Protein AF-A0A939JKD9-F1 (afdb_monomer_lite)

InterPro domains:
  IPR000600 ROK family [PF00480] (6-91)
  IPR000600 ROK family [PTHR18964] (5-92)
  IPR043129 ATPase, nucleotide binding domain [SSF53067] (3-98)

Organism: NCBI:txid163361

Sequence (134 aa):
RTAMAAPDPAALELLDETAEFLGAAIADLVNLFRPERILVGGWAGLLLGPRLLPAVRRYASEYALRHPGERTTIDLGRLGPDAVTVGAATLPLADFFARGGRHRRLDAEEAGGDSADGPQEGSWRRVVVERRSV

Radius of gyration: 26.58 Å; chains: 1; bounding box: 70×51×53 Å

Secondary structure (DSSP, 8-state):
----PPPPHHHHHHHHHHHHHHHHHHHHHHHHH--SEEEE-HHHHHHHHHHHHHHHHHHHHHHS-HHHHTT-EEEE-S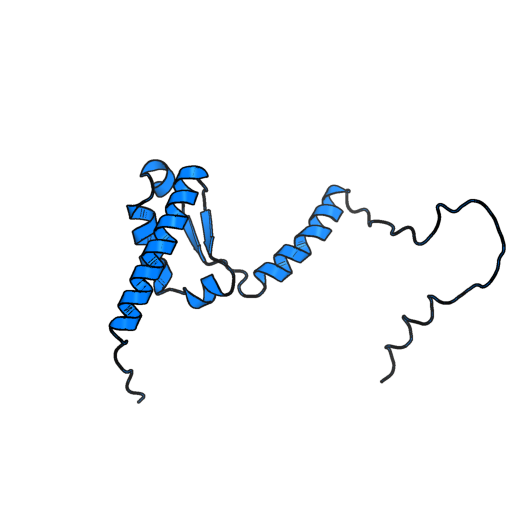SGGGHHHHHHHHHHHHHHHHTTS-------S----S---------TTSTTTTTS--

pLDDT: mean 77.97, std 21.69, range [31.69, 98.06]

Structure (mmCIF, N/CA/C/O backbone):
data_AF-A0A939JKD9-F1
#
_entry.id   AF-A0A939JKD9-F1
#
loop_
_atom_site.group_PDB
_atom_site.id
_atom_site.type_symbol
_atom_site.label_atom_id
_atom_site.label_alt_id
_atom_site.label_comp_id
_atom_site.label_asym_id
_atom_site.label_entity_id
_atom_site.label_seq_id
_atom_site.pdbx_PDB_ins_code
_atom_site.Cartn_x
_atom_site.Cartn_y
_atom_site.Cartn_z
_atom_site.occupancy
_atom_site.B_iso_or_equiv
_atom_site.auth_seq_id
_atom_site.auth_comp_id
_atom_site.auth_asym_id
_atom_site.auth_atom_id
_atom_site.pdbx_PDB_model_num
ATOM 1 N N . ARG A 1 1 ? -13.325 -27.743 20.614 1.00 33.81 1 ARG A N 1
ATOM 2 C CA . ARG A 1 1 ? -14.067 -26.506 20.961 1.00 33.81 1 ARG A CA 1
ATOM 3 C C . ARG A 1 1 ? -13.069 -25.553 21.599 1.00 33.81 1 ARG A C 1
ATOM 5 O O . ARG A 1 1 ? -12.820 -25.674 22.788 1.00 33.81 1 ARG A O 1
ATOM 12 N N . THR A 1 2 ? -12.423 -24.701 20.812 1.00 39.81 2 THR A N 1
ATOM 13 C CA . THR A 1 2 ? -11.456 -23.724 21.333 1.00 39.81 2 THR A CA 1
ATOM 14 C C . THR A 1 2 ? -12.236 -22.457 21.659 1.00 39.81 2 THR A C 1
ATOM 16 O O . THR A 1 2 ? -12.860 -21.886 20.767 1.00 39.81 2 THR A O 1
ATOM 19 N N . ALA A 1 3 ? -12.290 -22.075 22.934 1.00 46.09 3 ALA A N 1
ATOM 20 C CA . ALA A 1 3 ? -12.882 -20.810 23.350 1.00 46.09 3 ALA A CA 1
ATOM 21 C C . ALA A 1 3 ? -12.033 -19.673 22.765 1.00 46.09 3 ALA A C 1
ATOM 23 O O . ALA A 1 3 ? -10.849 -19.559 23.071 1.00 46.09 3 ALA A O 1
ATOM 24 N N . MET A 1 4 ? -12.614 -18.885 21.864 1.00 49.06 4 MET A N 1
ATOM 25 C CA . MET A 1 4 ? -11.958 -17.720 21.282 1.00 49.06 4 MET A CA 1
ATOM 26 C C . MET A 1 4 ? -12.070 -16.590 22.309 1.00 49.06 4 MET A C 1
ATOM 28 O O . MET A 1 4 ? -13.164 -16.075 22.532 1.00 49.06 4 MET A O 1
ATOM 32 N N . ALA A 1 5 ? -10.972 -16.281 23.003 1.00 68.44 5 ALA A N 1
ATOM 33 C CA . ALA A 1 5 ? -10.919 -15.153 23.927 1.00 68.44 5 ALA A CA 1
ATOM 34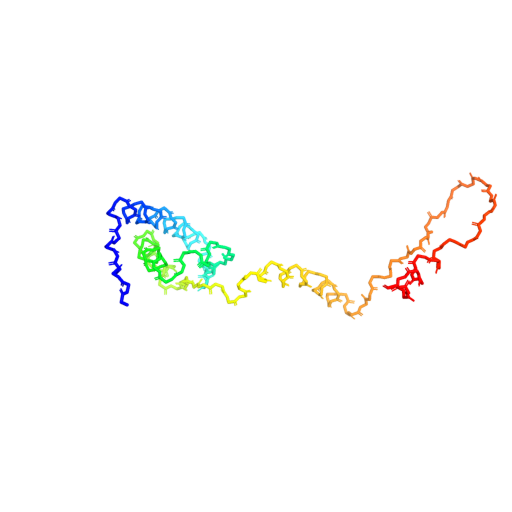 C C . ALA A 1 5 ? -11.255 -13.854 23.175 1.00 68.44 5 ALA A C 1
ATOM 36 O O . ALA A 1 5 ? -10.845 -13.680 22.023 1.00 68.44 5 ALA A O 1
ATOM 37 N N . ALA A 1 6 ? -12.032 -12.970 23.808 1.00 73.88 6 ALA A N 1
ATOM 38 C CA . ALA A 1 6 ? -12.335 -11.660 23.244 1.00 73.88 6 ALA A CA 1
ATOM 39 C C . ALA A 1 6 ? -11.025 -10.877 22.999 1.00 73.88 6 ALA A C 1
ATOM 41 O O . ALA A 1 6 ? -10.093 -11.023 23.795 1.00 73.88 6 ALA A O 1
ATOM 42 N N . PRO A 1 7 ? -10.924 -10.082 21.916 1.00 75.25 7 PRO A N 1
ATOM 43 C CA . PRO A 1 7 ? -9.740 -9.267 21.662 1.00 75.25 7 PRO A CA 1
ATOM 44 C C . PRO A 1 7 ? -9.500 -8.274 22.807 1.00 75.25 7 PRO A C 1
ATOM 46 O O . PRO A 1 7 ? -10.455 -7.710 23.339 1.00 75.25 7 PRO A O 1
ATOM 49 N N . ASP A 1 8 ? -8.233 -8.055 23.156 1.00 88.50 8 ASP A N 1
ATOM 50 C CA . ASP A 1 8 ? -7.818 -7.068 24.157 1.00 88.50 8 ASP A CA 1
ATOM 51 C C . ASP A 1 8 ? -8.181 -5.638 23.694 1.00 88.50 8 ASP A C 1
ATOM 53 O O . ASP A 1 8 ? -7.730 -5.229 22.618 1.00 88.50 8 ASP A O 1
ATOM 57 N N . PRO A 1 9 ? -8.975 -4.870 24.468 1.00 89.62 9 PRO A N 1
ATOM 58 C CA . PRO A 1 9 ? -9.348 -3.498 24.127 1.00 89.62 9 PRO A CA 1
ATOM 59 C C . PRO A 1 9 ? -8.158 -2.572 23.854 1.00 89.62 9 PRO A C 1
ATOM 61 O O . PRO A 1 9 ? -8.209 -1.805 22.896 1.00 89.62 9 PRO A O 1
ATOM 64 N N . ALA A 1 10 ? -7.074 -2.677 24.630 1.00 91.31 10 ALA A N 1
ATOM 65 C CA . ALA A 1 10 ? -5.899 -1.824 24.443 1.00 91.31 10 ALA A CA 1
ATOM 66 C C . ALA A 1 10 ? -5.193 -2.122 23.109 1.00 91.31 10 ALA A C 1
ATOM 68 O O . ALA A 1 10 ? -4.714 -1.223 22.421 1.00 91.31 10 ALA A O 1
ATOM 69 N N . ALA A 1 11 ? -5.172 -3.395 22.704 1.00 87.56 11 ALA A N 1
ATOM 70 C CA . ALA A 1 11 ? -4.621 -3.794 21.415 1.00 87.56 11 ALA A CA 1
ATOM 71 C C . ALA A 1 11 ? -5.477 -3.291 20.242 1.00 87.56 11 ALA A C 1
ATOM 73 O O . ALA A 1 11 ? -4.933 -2.956 19.192 1.00 87.56 11 ALA A O 1
ATOM 74 N N . LEU A 1 12 ? -6.803 -3.237 20.399 1.00 88.19 12 LEU A N 1
ATOM 75 C CA . LEU A 1 12 ? -7.694 -2.690 19.372 1.00 88.19 12 LEU A CA 1
ATOM 76 C C . LEU A 1 12 ? -7.501 -1.182 19.192 1.00 88.19 12 LEU A C 1
ATOM 78 O O . LEU A 1 12 ? -7.450 -0.724 18.055 1.00 88.19 12 LEU A O 1
ATOM 82 N N . GLU A 1 13 ? -7.363 -0.440 20.290 1.00 91.12 13 GLU A N 1
ATOM 83 C CA . GLU A 1 13 ? -7.116 1.005 20.267 1.00 91.12 13 GLU A CA 1
ATOM 84 C C . GLU A 1 13 ? -5.795 1.335 19.563 1.00 91.12 13 GLU A C 1
ATOM 86 O O . GLU A 1 13 ? -5.774 2.128 18.626 1.00 91.12 13 GLU A O 1
ATOM 91 N N . LEU A 1 14 ? -4.714 0.629 19.914 1.00 90.88 14 LEU A N 1
ATOM 92 C CA . LEU A 1 14 ? -3.414 0.812 19.266 1.00 90.88 14 LEU A CA 1
ATOM 93 C C . LEU A 1 14 ? -3.457 0.503 17.761 1.00 90.88 14 LEU A C 1
ATOM 95 O O . LEU A 1 14 ? -2.780 1.150 16.957 1.00 90.88 14 LEU A O 1
ATOM 99 N N . LEU A 1 15 ? -4.227 -0.512 17.362 1.00 88.44 15 LEU A N 1
ATOM 100 C CA . LEU A 1 15 ? -4.407 -0.838 15.950 1.00 88.44 15 LEU A CA 1
ATOM 101 C C . LEU A 1 15 ? -5.156 0.280 15.217 1.00 88.44 15 LEU A C 1
ATOM 103 O O . LEU A 1 15 ? -4.738 0.646 14.121 1.00 88.44 15 LEU A O 1
ATOM 107 N N . ASP A 1 16 ? -6.219 0.833 15.800 1.00 91.62 16 ASP A N 1
ATOM 108 C CA . ASP A 1 16 ? -6.969 1.939 15.192 1.00 91.62 16 ASP A CA 1
ATOM 109 C C . ASP A 1 16 ? -6.101 3.202 15.057 1.00 91.62 16 ASP A C 1
ATOM 111 O O . ASP A 1 16 ? -6.029 3.768 13.969 1.00 91.62 16 ASP A O 1
ATOM 115 N N . GLU A 1 17 ? -5.322 3.550 16.086 1.00 94.31 17 GLU A N 1
ATOM 116 C CA . GLU A 1 17 ? -4.346 4.652 16.038 1.00 94.31 17 GLU A CA 1
ATOM 117 C C . GLU A 1 17 ? -3.287 4.425 14.941 1.00 94.31 17 GLU A C 1
ATOM 119 O O . GLU A 1 17 ? -2.969 5.308 14.141 1.00 94.31 17 GLU A O 1
ATOM 124 N N . THR A 1 18 ? -2.775 3.197 14.827 1.00 91.88 18 THR A N 1
ATOM 125 C CA . THR A 1 18 ? -1.840 2.836 13.750 1.00 91.88 18 THR A CA 1
ATOM 126 C C . THR A 1 18 ? -2.491 2.982 12.369 1.00 91.88 18 THR A C 1
ATOM 128 O O . THR A 1 18 ? -1.841 3.415 11.411 1.00 91.88 18 THR A O 1
ATOM 131 N N . ALA A 1 19 ? -3.770 2.619 12.242 1.00 92.69 19 ALA A N 1
ATOM 132 C CA . ALA A 1 19 ? -4.523 2.765 11.003 1.00 92.69 19 ALA A CA 1
ATOM 133 C C . ALA A 1 19 ? -4.766 4.237 10.646 1.00 92.69 19 ALA A C 1
ATOM 135 O O . ALA A 1 19 ? -4.725 4.570 9.460 1.00 92.69 19 ALA A O 1
ATOM 136 N N . GLU A 1 20 ? -4.972 5.099 11.642 1.00 96.50 20 GLU A N 1
ATOM 137 C CA . GLU A 1 20 ? -5.111 6.546 11.479 1.00 96.50 20 GLU A CA 1
ATOM 138 C C . GLU A 1 20 ? -3.845 7.159 10.887 1.00 96.50 20 GLU A C 1
ATOM 140 O O . GLU A 1 20 ? -3.898 7.774 9.818 1.00 96.50 20 GLU A O 1
ATOM 145 N N . PHE A 1 21 ? -2.688 6.900 11.503 1.00 96.00 21 PHE A N 1
ATOM 146 C CA . PHE A 1 21 ? -1.412 7.411 11.001 1.00 96.00 21 PHE A CA 1
ATOM 147 C C . PHE A 1 21 ? -1.091 6.904 9.594 1.00 96.00 21 PHE A C 1
ATOM 149 O O . PHE A 1 21 ? -0.644 7.671 8.736 1.00 96.00 21 PHE A O 1
ATOM 156 N N . LEU A 1 22 ? -1.346 5.621 9.320 1.00 93.44 22 LEU A N 1
ATOM 157 C CA . LEU A 1 22 ? -1.134 5.064 7.987 1.00 93.44 22 LEU A CA 1
ATOM 158 C C . LEU A 1 22 ? -2.113 5.655 6.960 1.00 93.44 22 LEU A C 1
ATOM 160 O O . LEU A 1 22 ? -1.722 5.929 5.825 1.00 93.44 22 LEU A O 1
ATOM 164 N N . GLY A 1 23 ? -3.369 5.874 7.351 1.00 95.50 23 GLY A N 1
ATOM 165 C CA . GLY A 1 23 ? -4.383 6.522 6.524 1.00 95.50 23 GLY A CA 1
ATOM 166 C C . GLY A 1 23 ? -4.004 7.956 6.159 1.00 95.50 23 GLY A C 1
ATOM 167 O O . GLY A 1 23 ? -4.072 8.310 4.983 1.00 95.50 23 GLY A O 1
ATOM 168 N N . ALA A 1 24 ? -3.531 8.748 7.124 1.00 98.06 24 ALA A N 1
ATOM 169 C CA . ALA A 1 24 ? -3.046 10.111 6.899 1.00 98.06 24 ALA A CA 1
ATOM 170 C C . ALA A 1 24 ? -1.864 10.148 5.919 1.00 98.06 24 ALA A C 1
ATOM 172 O O . ALA A 1 24 ? -1.908 10.864 4.920 1.00 98.06 24 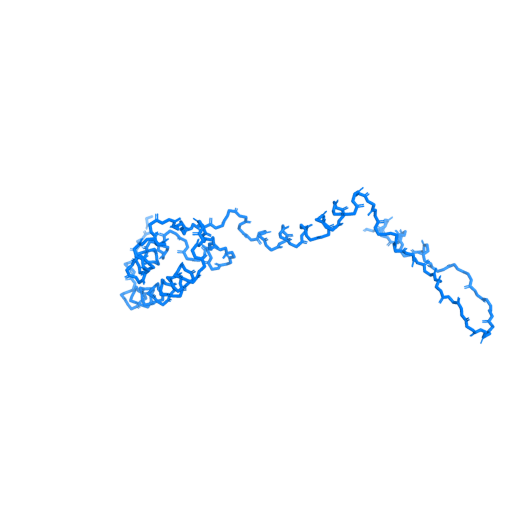ALA A O 1
ATOM 173 N N . ALA A 1 25 ? -0.860 9.290 6.125 1.00 96.81 25 ALA A N 1
ATOM 174 C CA . ALA A 1 25 ? 0.280 9.200 5.215 1.00 96.81 25 ALA A CA 1
ATOM 175 C C . ALA A 1 25 ? -0.141 8.813 3.784 1.00 96.81 25 ALA A C 1
ATOM 177 O O . ALA A 1 25 ? 0.381 9.341 2.803 1.00 96.81 25 ALA A O 1
ATOM 178 N N . ILE A 1 26 ? -1.107 7.900 3.640 1.00 96.50 26 ILE A N 1
ATOM 179 C CA . ILE A 1 26 ? -1.651 7.529 2.329 1.00 96.50 26 ILE A CA 1
ATOM 180 C C . ILE A 1 26 ? -2.431 8.690 1.705 1.00 96.50 26 ILE A C 1
ATOM 182 O O . ILE A 1 26 ? -2.286 8.930 0.506 1.00 96.50 26 ILE A O 1
ATOM 186 N N . ALA A 1 27 ? -3.226 9.424 2.483 1.00 98.06 27 ALA A N 1
ATOM 187 C CA . ALA A 1 27 ? -3.949 10.596 2.003 1.00 98.06 27 ALA A CA 1
ATOM 188 C C . ALA A 1 27 ? -3.000 11.677 1.471 1.00 98.06 27 ALA A C 1
ATOM 190 O O . ALA A 1 27 ? -3.267 12.247 0.412 1.00 98.06 27 ALA A O 1
ATOM 191 N N . ASP A 1 28 ? -1.858 11.896 2.123 1.00 98.00 28 ASP A N 1
ATOM 192 C CA . ASP A 1 28 ? -0.824 12.799 1.617 1.00 98.00 28 ASP A CA 1
ATOM 193 C C . ASP A 1 28 ? -0.311 12.346 0.245 1.00 98.00 28 ASP A C 1
ATOM 195 O O . ASP A 1 28 ? -0.250 13.142 -0.694 1.00 98.00 28 ASP A O 1
ATOM 199 N N . LEU A 1 29 ? -0.028 11.050 0.068 1.00 97.75 29 LEU A N 1
ATOM 200 C CA . LEU A 1 29 ? 0.373 10.506 -1.235 1.00 97.75 29 LEU A CA 1
ATOM 201 C C . LEU A 1 29 ? -0.722 10.682 -2.298 1.00 97.75 29 LEU A C 1
ATOM 203 O O . LEU A 1 29 ? -0.420 11.024 -3.444 1.00 97.75 29 LEU A O 1
ATOM 207 N N . VAL A 1 30 ? -1.990 10.478 -1.932 1.00 97.88 30 VAL A N 1
ATOM 208 C CA . VAL A 1 30 ? -3.142 10.707 -2.818 1.00 97.88 30 VAL A CA 1
ATOM 209 C C . VAL A 1 30 ? -3.204 12.168 -3.255 1.00 97.88 30 VAL A C 1
ATOM 211 O O . VAL A 1 30 ? -3.321 12.455 -4.449 1.00 97.88 30 VAL A O 1
ATOM 214 N N . ASN A 1 31 ? -3.089 13.085 -2.298 1.00 97.12 31 ASN A N 1
ATOM 215 C CA . ASN A 1 31 ? -3.176 14.522 -2.521 1.00 97.12 31 ASN A CA 1
ATOM 216 C C . ASN A 1 31 ? -2.031 15.031 -3.407 1.00 97.12 31 ASN A C 1
ATOM 218 O O . ASN A 1 31 ? -2.262 15.858 -4.290 1.00 97.12 31 ASN A O 1
ATOM 222 N N . LEU A 1 32 ? -0.816 14.512 -3.207 1.00 97.12 32 LEU A N 1
ATOM 223 C CA . LEU A 1 32 ? 0.382 14.944 -3.927 1.00 97.12 32 LEU A CA 1
ATOM 224 C C . LEU A 1 32 ? 0.487 14.340 -5.331 1.00 97.12 32 LEU A C 1
ATOM 226 O O . LEU A 1 32 ? 0.788 15.053 -6.289 1.00 97.12 32 LEU A O 1
ATOM 230 N N . PHE A 1 33 ? 0.242 13.036 -5.473 1.00 97.06 33 PHE A N 1
ATOM 231 C CA . PHE A 1 33 ? 0.561 12.309 -6.707 1.00 97.06 33 PHE A CA 1
ATOM 232 C C . PHE A 1 33 ? -0.654 11.962 -7.566 1.00 97.06 33 PHE A C 1
ATOM 234 O O . PHE A 1 33 ? -0.487 11.681 -8.751 1.00 97.06 33 PHE A O 1
ATOM 241 N N . ARG A 1 34 ? -1.871 11.996 -7.006 1.00 95.75 34 ARG A N 1
ATOM 242 C CA . ARG A 1 34 ? -3.117 11.587 -7.683 1.00 95.75 34 ARG A CA 1
ATOM 243 C C . ARG A 1 34 ? -3.003 10.229 -8.408 1.00 95.75 34 ARG A C 1
ATOM 245 O O . ARG A 1 34 ? -3.310 10.152 -9.601 1.00 95.75 34 ARG A O 1
ATOM 252 N N . PRO A 1 35 ? -2.526 9.167 -7.738 1.00 97.06 35 PRO A N 1
ATOM 253 C CA . PRO A 1 35 ? -2.358 7.870 -8.377 1.00 97.06 35 PRO A CA 1
ATOM 254 C C . PRO A 1 35 ? -3.716 7.227 -8.689 1.00 97.06 35 PRO A C 1
ATOM 256 O O . PRO A 1 35 ? -4.701 7.447 -7.998 1.00 97.06 35 PRO A O 1
ATOM 259 N N . GLU A 1 36 ? -3.768 6.348 -9.688 1.00 97.06 36 GLU A N 1
ATOM 260 C CA . GLU A 1 36 ? -4.959 5.508 -9.908 1.00 97.06 36 GLU A CA 1
ATOM 261 C C . GLU A 1 36 ? -5.055 4.383 -8.860 1.00 97.06 36 GLU A C 1
ATOM 263 O O . GLU A 1 36 ? -6.142 3.917 -8.496 1.00 97.06 36 GLU A O 1
ATOM 268 N N . ARG A 1 37 ? -3.899 3.929 -8.353 1.00 95.94 37 ARG A N 1
ATOM 269 C CA . ARG A 1 37 ? -3.817 2.831 -7.392 1.00 95.94 37 ARG A CA 1
ATOM 270 C C . ARG A 1 37 ? -2.611 2.932 -6.465 1.00 95.94 37 ARG A C 1
ATOM 272 O O . ARG A 1 37 ? -1.500 3.215 -6.901 1.00 95.94 37 ARG A O 1
ATOM 279 N N . ILE A 1 38 ? -2.840 2.585 -5.205 1.00 94.75 38 ILE A N 1
ATOM 280 C CA . ILE A 1 38 ? -1.842 2.351 -4.165 1.00 94.75 38 ILE A CA 1
ATOM 281 C C . ILE A 1 38 ? -1.922 0.871 -3.785 1.00 94.75 38 ILE A C 1
ATOM 283 O O . ILE A 1 38 ? -2.995 0.359 -3.471 1.00 94.75 38 ILE A O 1
ATOM 287 N N . LEU A 1 39 ? -0.791 0.168 -3.849 1.00 91.81 39 LEU A N 1
ATOM 288 C CA . LEU A 1 39 ? -0.703 -1.248 -3.499 1.00 91.81 39 LEU A CA 1
ATOM 289 C C . LEU A 1 39 ? 0.120 -1.427 -2.227 1.00 91.81 39 LEU A C 1
ATOM 291 O O . LEU A 1 39 ? 1.316 -1.146 -2.213 1.00 91.81 39 LEU A O 1
ATOM 295 N N . VAL A 1 40 ? -0.509 -1.946 -1.176 1.00 89.56 40 VAL A N 1
ATOM 296 C CA . VAL A 1 40 ? 0.164 -2.283 0.080 1.00 89.56 40 VAL A CA 1
ATOM 297 C C . VAL A 1 40 ? 0.744 -3.690 -0.047 1.00 89.56 40 VAL A C 1
ATOM 299 O O . VAL A 1 40 ? 0.015 -4.682 -0.114 1.00 89.56 40 VAL A O 1
ATOM 302 N N . GLY A 1 41 ? 2.069 -3.772 -0.150 1.00 85.12 41 GLY A N 1
ATOM 303 C CA . GLY A 1 41 ? 2.811 -5.021 -0.322 1.00 85.12 41 GLY A CA 1
ATOM 304 C C . GLY A 1 41 ? 3.664 -5.406 0.889 1.00 85.12 41 GLY A C 1
ATOM 305 O O . GLY A 1 41 ? 3.611 -4.778 1.947 1.00 85.12 41 GLY A O 1
ATOM 306 N N . GLY A 1 42 ? 4.479 -6.447 0.708 1.00 78.38 42 GLY A N 1
ATOM 307 C CA . GLY A 1 42 ? 5.439 -6.917 1.708 1.00 78.38 42 GLY A CA 1
ATOM 308 C C . GLY A 1 42 ? 4.798 -7.514 2.964 1.00 78.38 42 GLY A C 1
ATOM 309 O O . GLY A 1 42 ? 3.599 -7.790 3.014 1.00 78.38 42 GLY A O 1
ATOM 310 N N . TRP A 1 43 ? 5.622 -7.710 3.996 1.00 72.38 43 TRP A N 1
ATOM 311 C CA . TRP A 1 43 ? 5.185 -8.249 5.288 1.00 72.38 43 TRP A CA 1
ATOM 312 C C . TRP A 1 43 ? 4.107 -7.378 5.945 1.00 72.38 43 TRP A C 1
ATOM 314 O O . TRP A 1 43 ? 3.200 -7.913 6.572 1.00 72.38 43 TRP A O 1
ATOM 324 N N . ALA A 1 44 ? 4.157 -6.059 5.729 1.00 66.94 44 ALA A N 1
ATOM 325 C CA . ALA A 1 44 ? 3.144 -5.126 6.198 1.00 66.94 44 ALA A CA 1
ATOM 326 C C . ALA A 1 44 ? 1.778 -5.433 5.568 1.00 66.94 44 ALA A C 1
ATOM 328 O O . ALA A 1 44 ? 0.826 -5.637 6.302 1.00 66.94 44 ALA A O 1
ATOM 329 N N . GLY A 1 45 ? 1.662 -5.582 4.242 1.00 67.50 45 GLY A N 1
ATOM 330 C CA . GLY A 1 45 ? 0.390 -5.971 3.609 1.00 67.50 45 GLY A CA 1
ATOM 331 C C . GLY A 1 45 ? -0.146 -7.333 4.078 1.00 67.50 45 GLY A C 1
ATOM 332 O O . GLY A 1 45 ? -1.357 -7.517 4.193 1.00 67.50 45 GLY A O 1
ATOM 333 N N . LEU A 1 46 ? 0.754 -8.266 4.410 1.00 65.12 46 LEU A N 1
ATOM 334 C CA . LEU A 1 46 ? 0.412 -9.590 4.941 1.00 65.12 46 LEU A CA 1
ATOM 335 C C . LEU A 1 46 ? -0.088 -9.540 6.399 1.00 65.12 46 LEU A C 1
ATOM 337 O O . LEU A 1 46 ? -1.015 -10.273 6.738 1.00 65.12 46 LEU A O 1
ATOM 341 N N . LEU A 1 47 ? 0.488 -8.673 7.243 1.00 64.81 47 LEU A N 1
ATOM 342 C CA . LEU A 1 47 ? 0.094 -8.471 8.648 1.00 64.81 47 LEU A CA 1
ATOM 343 C C . LEU A 1 47 ? -1.107 -7.528 8.811 1.00 64.81 47 LEU A C 1
ATOM 345 O O . LEU A 1 47 ? -1.944 -7.748 9.683 1.00 64.81 47 LEU A O 1
ATOM 349 N N . LEU A 1 48 ? -1.221 -6.512 7.952 1.00 62.25 48 LEU A N 1
ATOM 350 C CA . LEU A 1 48 ? -2.341 -5.567 7.901 1.00 62.25 48 LEU A CA 1
ATOM 351 C C . LEU A 1 48 ? -3.641 -6.264 7.479 1.00 62.25 48 LEU A C 1
ATOM 353 O O . LEU A 1 48 ? -4.715 -5.938 7.993 1.00 62.25 48 LEU A O 1
ATOM 357 N N . GLY A 1 49 ? -3.530 -7.256 6.586 1.00 65.88 49 GLY A N 1
ATOM 358 C CA . GLY A 1 49 ? -4.600 -8.174 6.209 1.00 65.88 49 GLY A CA 1
ATOM 359 C C . GLY A 1 49 ? -5.959 -7.502 5.924 1.00 65.88 49 GLY A C 1
ATOM 360 O O . GLY A 1 49 ? -6.029 -6.337 5.532 1.00 65.88 49 GLY A O 1
ATOM 361 N N . PRO A 1 50 ? -7.076 -8.227 6.132 1.00 63.47 50 PRO A N 1
ATOM 362 C CA . PRO A 1 50 ? -8.435 -7.696 5.995 1.00 63.47 50 PRO A CA 1
ATOM 363 C C . PRO A 1 50 ? -8.899 -6.828 7.169 1.00 63.47 50 PRO A C 1
ATOM 365 O O . PRO A 1 50 ? -9.935 -6.185 7.055 1.00 63.47 50 PRO A O 1
ATOM 368 N N . ARG A 1 51 ? -8.208 -6.862 8.318 1.00 73.81 51 ARG A N 1
ATOM 369 C CA . ARG A 1 51 ? -8.670 -6.186 9.541 1.00 73.81 51 ARG A CA 1
ATOM 370 C C . ARG A 1 51 ? -8.245 -4.727 9.602 1.00 73.81 51 ARG A C 1
ATOM 372 O O . ARG A 1 51 ? -9.076 -3.903 9.963 1.00 73.81 51 ARG A O 1
ATOM 379 N N . LEU A 1 52 ? -7.002 -4.407 9.229 1.00 84.81 52 LEU A N 1
ATOM 380 C CA . LEU A 1 52 ? -6.517 -3.029 9.316 1.00 84.81 52 LEU A CA 1
ATOM 381 C C . LEU A 1 52 ? -6.790 -2.225 8.050 1.00 84.81 52 LEU A C 1
ATOM 383 O O . LEU A 1 52 ? -7.084 -1.037 8.128 1.00 84.81 52 LEU A O 1
ATOM 387 N N . LEU A 1 53 ? -6.766 -2.869 6.879 1.00 89.69 53 LEU A N 1
ATOM 388 C CA . LEU A 1 53 ? -6.970 -2.175 5.608 1.00 89.69 53 LEU A CA 1
ATOM 389 C C . LEU A 1 53 ? -8.306 -1.403 5.517 1.00 89.69 53 LEU A C 1
ATOM 391 O O . LEU A 1 53 ? -8.288 -0.301 4.973 1.00 89.69 53 LEU A O 1
ATOM 395 N N . PRO A 1 54 ? -9.450 -1.896 6.037 1.00 91.75 54 PRO A N 1
ATOM 396 C CA . PRO A 1 54 ? -10.683 -1.110 6.073 1.00 91.75 54 PRO A CA 1
ATOM 397 C C . PRO A 1 54 ? -10.558 0.180 6.892 1.00 91.75 54 PRO A C 1
ATOM 399 O O . PRO A 1 54 ? -11.005 1.226 6.426 1.00 91.75 54 PRO A O 1
ATOM 402 N N . ALA A 1 55 ? -9.916 0.127 8.064 1.00 93.25 55 ALA A N 1
ATOM 403 C CA . ALA A 1 55 ? -9.682 1.306 8.899 1.00 93.25 55 ALA A CA 1
ATOM 404 C C . ALA A 1 55 ? -8.735 2.295 8.203 1.00 93.25 55 ALA A C 1
ATOM 406 O O . ALA A 1 55 ? -9.041 3.478 8.100 1.00 93.25 55 ALA A O 1
ATOM 407 N N . VAL A 1 56 ? -7.654 1.796 7.598 1.00 93.88 56 VAL A N 1
ATOM 408 C CA . VAL A 1 56 ? -6.718 2.611 6.806 1.00 93.88 56 VAL A CA 1
ATOM 409 C C . VAL A 1 56 ? -7.425 3.301 5.638 1.00 93.88 56 VAL A C 1
ATOM 411 O O . VAL A 1 56 ? -7.214 4.487 5.408 1.00 93.88 56 VAL A O 1
ATOM 414 N N . ARG A 1 57 ? -8.286 2.585 4.899 1.00 94.50 57 ARG A N 1
ATOM 415 C CA . ARG A 1 57 ? -9.078 3.165 3.799 1.00 94.50 57 ARG A CA 1
ATOM 416 C C . ARG A 1 57 ? -10.027 4.250 4.301 1.00 94.50 57 ARG A C 1
ATOM 418 O O . ARG A 1 57 ? -10.153 5.272 3.633 1.00 94.50 57 ARG A O 1
ATOM 425 N N . ARG A 1 58 ? -10.677 4.029 5.451 1.00 96.00 58 ARG A N 1
ATOM 426 C CA . ARG A 1 58 ? -11.554 5.015 6.094 1.00 96.00 58 ARG A CA 1
ATOM 427 C C . ARG A 1 58 ? -10.778 6.299 6.386 1.00 96.00 58 ARG A C 1
ATOM 429 O O . ARG A 1 58 ? -11.114 7.328 5.809 1.00 96.00 58 ARG A O 1
ATOM 436 N N . TYR A 1 59 ? -9.696 6.220 7.156 1.00 97.75 59 TYR A N 1
ATOM 437 C CA . TYR A 1 59 ? -8.873 7.386 7.486 1.00 97.75 59 TYR A CA 1
ATOM 438 C C . TYR A 1 59 ? -8.266 8.058 6.249 1.00 97.75 59 TYR A C 1
ATOM 440 O O . TYR A 1 59 ? -8.334 9.275 6.107 1.00 97.75 59 TYR A O 1
ATOM 448 N N . ALA A 1 60 ? -7.757 7.282 5.287 1.00 97.12 60 ALA A N 1
ATOM 449 C CA . ALA A 1 60 ? -7.254 7.839 4.034 1.00 97.12 60 ALA A CA 1
ATOM 450 C C . ALA A 1 60 ? -8.336 8.623 3.273 1.00 97.12 60 ALA A C 1
ATOM 452 O O . ALA A 1 60 ? -8.043 9.667 2.700 1.00 97.12 60 ALA A O 1
ATOM 453 N N . SER A 1 61 ? -9.588 8.151 3.278 1.00 96.38 61 SER A N 1
ATOM 454 C CA . SER A 1 61 ? -10.704 8.865 2.647 1.00 96.38 61 SER A CA 1
ATOM 455 C C . SER A 1 61 ? -11.159 10.103 3.423 1.00 96.38 61 SER A C 1
ATOM 457 O O . SER A 1 61 ? -11.604 11.063 2.801 1.00 96.38 61 SER A O 1
ATOM 459 N N . GLU A 1 62 ? -11.025 10.099 4.752 1.00 97.38 62 GLU A N 1
ATOM 460 C CA . GLU A 1 62 ? -11.343 11.245 5.612 1.00 97.38 62 GLU A CA 1
ATOM 461 C C . GLU A 1 62 ? -10.333 12.389 5.420 1.00 97.38 62 GLU A C 1
ATOM 463 O O . GLU A 1 62 ? -10.720 13.558 5.431 1.00 97.38 62 GLU A O 1
ATOM 468 N N . TYR A 1 63 ? -9.056 12.065 5.190 1.00 98.00 63 TYR A N 1
ATOM 469 C CA . TYR A 1 63 ? -7.986 13.059 5.034 1.00 98.00 63 TYR A CA 1
ATOM 470 C C . TYR A 1 63 ? -7.671 13.438 3.578 1.00 98.00 63 TYR A C 1
ATOM 472 O O . TYR A 1 63 ? -7.087 14.496 3.323 1.00 98.00 63 TYR A O 1
ATOM 480 N N . ALA A 1 64 ? -8.026 12.604 2.599 1.00 97.69 64 ALA A N 1
ATOM 481 C CA . ALA A 1 64 ? -7.783 12.913 1.193 1.00 97.69 64 ALA A CA 1
ATOM 482 C C . ALA A 1 64 ? -8.746 13.990 0.672 1.00 97.69 64 ALA A C 1
ATOM 484 O O . ALA A 1 64 ? -9.934 14.030 0.993 1.00 97.69 64 ALA A O 1
ATOM 485 N N . LEU A 1 65 ? -8.251 14.837 -0.231 1.00 96.75 65 LEU A N 1
ATOM 486 C CA . LEU A 1 65 ? -9.101 15.743 -0.991 1.00 96.75 65 LEU A CA 1
ATOM 487 C C . LEU A 1 65 ? -10.082 14.928 -1.838 1.00 96.75 65 LEU A C 1
ATOM 489 O O . LEU A 1 65 ? -9.711 13.952 -2.492 1.00 96.75 65 LEU A O 1
ATOM 493 N N . ARG A 1 66 ? -11.334 15.388 -1.894 1.00 93.69 66 ARG A N 1
ATOM 494 C CA . ARG A 1 66 ? -12.440 14.663 -2.531 1.00 93.69 66 ARG A CA 1
ATOM 495 C C . ARG A 1 66 ? -12.123 14.173 -3.951 1.00 93.69 66 ARG A C 1
ATOM 497 O O . ARG A 1 66 ? -12.290 12.998 -4.252 1.00 93.69 66 ARG A O 1
ATOM 504 N N . HIS A 1 67 ? -11.654 15.064 -4.824 1.00 92.25 67 HIS A N 1
ATOM 505 C CA . HIS A 1 67 ? -11.444 14.746 -6.240 1.00 92.25 67 HIS A CA 1
ATOM 506 C C . HIS A 1 67 ? -10.346 13.689 -6.504 1.00 92.25 67 HIS A C 1
ATOM 508 O O . HIS A 1 67 ? -10.610 12.747 -7.252 1.00 92.25 67 HIS A O 1
ATOM 514 N N . PRO A 1 68 ? -9.126 13.791 -5.939 1.00 91.00 68 PRO A N 1
ATOM 515 C CA . PRO A 1 68 ? -8.127 12.729 -6.080 1.00 91.00 68 PRO A CA 1
ATOM 516 C C . PRO A 1 68 ? -8.465 11.465 -5.272 1.00 91.00 68 PRO A C 1
ATOM 518 O O . PRO A 1 68 ? -8.176 10.362 -5.739 1.00 91.00 68 PRO A O 1
ATOM 521 N N . GLY A 1 69 ? -9.126 11.604 -4.117 1.00 92.56 69 GLY A N 1
ATOM 522 C CA . GLY A 1 69 ? -9.588 10.481 -3.299 1.00 92.56 69 GLY A CA 1
ATOM 523 C C . GLY A 1 69 ? -10.580 9.576 -4.034 1.00 92.56 69 GLY A C 1
ATOM 524 O O . GLY A 1 69 ? -10.382 8.367 -4.081 1.00 92.56 69 GLY A O 1
ATOM 525 N N . GLU A 1 70 ? -11.581 10.154 -4.709 1.00 94.00 70 GLU A N 1
ATOM 526 C CA . GLU A 1 70 ? -12.583 9.412 -5.499 1.00 94.00 70 GLU A CA 1
ATOM 527 C C . GLU A 1 70 ? -11.975 8.614 -6.674 1.00 94.00 70 GLU A C 1
ATOM 529 O O . GLU A 1 70 ? -12.615 7.708 -7.208 1.00 94.00 70 GLU A O 1
ATOM 534 N N . ARG A 1 71 ? -10.744 8.937 -7.094 1.00 92.88 71 ARG A N 1
ATOM 535 C CA . ARG A 1 71 ? -10.061 8.317 -8.243 1.00 92.88 71 ARG A CA 1
ATOM 536 C C . ARG A 1 71 ? -8.952 7.339 -7.856 1.00 92.88 71 ARG A C 1
ATOM 538 O O . ARG A 1 71 ? -8.399 6.698 -8.748 1.00 92.88 71 ARG A O 1
ATOM 545 N N . THR A 1 72 ? -8.632 7.219 -6.568 1.00 96.62 72 THR A N 1
ATOM 546 C CA . THR A 1 72 ? -7.561 6.340 -6.089 1.00 96.62 72 THR A CA 1
ATOM 547 C C . THR A 1 72 ? -8.131 5.069 -5.468 1.00 96.62 72 THR A C 1
ATOM 549 O O . THR A 1 72 ? -9.020 5.112 -4.623 1.00 96.62 72 THR A O 1
ATOM 552 N N . THR A 1 73 ? -7.571 3.915 -5.832 1.00 95.38 73 THR A N 1
ATOM 553 C CA . THR A 1 73 ? -7.852 2.627 -5.173 1.00 95.38 73 THR A CA 1
ATOM 554 C C . THR A 1 73 ? -6.695 2.207 -4.264 1.00 95.38 73 THR A C 1
ATOM 556 O O . THR A 1 73 ? -5.541 2.393 -4.630 1.00 95.38 73 THR A O 1
ATOM 559 N N . ILE A 1 74 ? -6.970 1.649 -3.078 1.00 93.50 74 ILE A N 1
ATOM 560 C CA . ILE A 1 74 ? -5.932 1.217 -2.118 1.00 93.50 74 ILE A CA 1
ATOM 561 C C . ILE A 1 74 ? -6.071 -0.284 -1.868 1.00 93.50 74 ILE A C 1
ATOM 563 O O . ILE A 1 74 ? -6.889 -0.674 -1.050 1.00 93.50 74 ILE A O 1
ATOM 567 N N . ASP A 1 75 ? -5.288 -1.139 -2.520 1.00 91.06 75 ASP A N 1
ATOM 568 C CA . ASP A 1 75 ? -5.456 -2.601 -2.462 1.00 91.06 75 ASP A CA 1
ATOM 569 C C . ASP A 1 75 ? -4.216 -3.330 -1.926 1.00 91.06 75 ASP A C 1
ATOM 571 O O . ASP A 1 75 ? -3.135 -2.758 -1.812 1.00 91.06 75 ASP A O 1
ATOM 575 N N . LEU A 1 76 ? -4.356 -4.620 -1.604 1.00 88.69 76 LEU A N 1
ATOM 576 C CA . LEU A 1 76 ? -3.210 -5.466 -1.261 1.00 88.69 76 LEU A CA 1
ATOM 577 C C . LEU A 1 76 ? -2.475 -5.929 -2.525 1.00 88.69 76 LEU A C 1
ATOM 579 O O . LEU A 1 76 ? -3.087 -6.307 -3.529 1.00 88.69 76 LEU A O 1
ATOM 583 N N . GLY A 1 77 ? -1.145 -5.945 -2.458 1.00 88.06 77 GLY A N 1
ATOM 584 C CA . GLY A 1 77 ? -0.304 -6.540 -3.491 1.00 88.06 77 GLY A CA 1
ATOM 585 C C . GLY A 1 77 ? -0.513 -8.056 -3.584 1.00 88.06 77 GLY A C 1
ATOM 586 O O . GLY A 1 77 ? -0.606 -8.747 -2.574 1.00 88.06 77 GLY A O 1
ATOM 587 N N . ARG A 1 78 ? -0.551 -8.596 -4.807 1.00 87.75 78 ARG A N 1
ATOM 588 C CA . ARG A 1 78 ? -0.830 -10.029 -5.046 1.00 87.75 78 ARG A CA 1
ATOM 589 C C . ARG A 1 78 ? 0.402 -10.930 -5.072 1.00 87.75 78 ARG A C 1
ATOM 591 O O . ARG A 1 78 ? 0.259 -12.142 -5.017 1.00 87.75 78 ARG A O 1
ATOM 598 N N . LEU A 1 79 ? 1.595 -10.349 -5.186 1.00 87.56 79 LEU A N 1
ATOM 599 C CA . LEU A 1 79 ? 2.848 -11.105 -5.293 1.00 87.56 79 LEU A CA 1
ATOM 600 C C . LEU A 1 79 ? 3.346 -11.637 -3.941 1.00 87.56 79 LEU A C 1
ATOM 602 O O . LEU A 1 79 ? 4.271 -12.439 -3.908 1.00 87.56 79 LEU A O 1
ATOM 606 N N . GLY A 1 80 ? 2.739 -11.201 -2.832 1.00 83.88 80 GLY A N 1
ATOM 607 C CA . GLY A 1 80 ? 3.060 -11.710 -1.503 1.00 83.88 80 GLY A CA 1
ATOM 608 C C . GLY A 1 80 ? 4.553 -11.573 -1.157 1.00 83.88 80 GLY A C 1
ATOM 609 O O . GLY A 1 80 ? 5.154 -10.540 -1.472 1.00 83.88 80 GLY A O 1
ATOM 610 N N . PRO A 1 81 ? 5.159 -12.591 -0.516 1.00 84.19 81 PRO A N 1
ATOM 611 C CA . PRO A 1 81 ? 6.583 -12.595 -0.168 1.00 84.19 81 PRO A CA 1
ATOM 612 C C . PRO A 1 81 ? 7.518 -12.450 -1.376 1.00 84.19 81 PRO A C 1
ATOM 614 O O . PRO A 1 81 ? 8.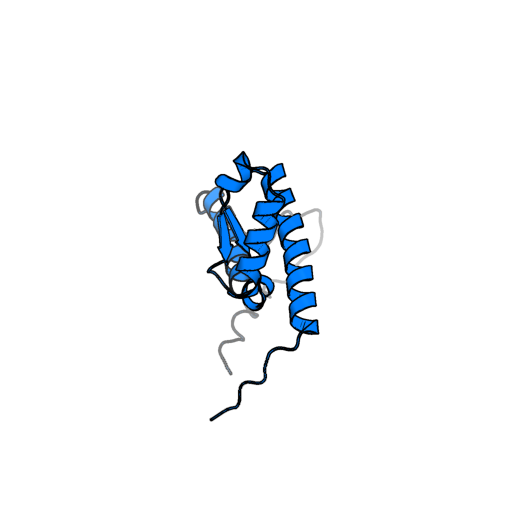604 -11.889 -1.250 1.00 84.19 81 PRO A O 1
ATOM 617 N N . ASP A 1 82 ? 7.077 -12.891 -2.556 1.00 88.50 82 ASP A N 1
ATOM 618 C CA . ASP A 1 82 ? 7.893 -12.898 -3.770 1.00 88.50 82 ASP A CA 1
ATOM 619 C C . ASP A 1 82 ? 7.940 -11.536 -4.471 1.00 88.50 82 ASP A C 1
ATOM 621 O O . ASP A 1 82 ? 8.676 -11.376 -5.443 1.00 88.50 82 ASP A O 1
ATOM 625 N N . ALA A 1 83 ? 7.194 -10.532 -3.991 1.00 89.19 83 ALA A N 1
ATOM 626 C CA . ALA A 1 83 ? 7.120 -9.210 -4.616 1.00 89.19 83 ALA A CA 1
ATOM 627 C C . ALA A 1 83 ? 8.504 -8.591 -4.870 1.00 89.19 83 ALA A C 1
ATOM 629 O O . ALA A 1 83 ? 8.740 -8.023 -5.938 1.00 89.19 83 ALA A O 1
ATOM 630 N N . VAL A 1 84 ? 9.428 -8.741 -3.916 1.00 90.50 84 VAL A N 1
ATOM 631 C CA . VAL A 1 84 ? 10.799 -8.224 -4.034 1.00 90.50 84 VAL A CA 1
ATOM 632 C C . VAL A 1 84 ? 11.600 -9.025 -5.055 1.00 90.50 84 VAL A C 1
ATOM 634 O O . VAL A 1 84 ? 12.214 -8.435 -5.937 1.00 90.50 84 VAL A O 1
ATOM 637 N N . THR A 1 85 ? 11.568 -10.356 -4.975 1.00 94.00 85 THR A N 1
ATOM 638 C CA . THR A 1 85 ? 12.315 -11.240 -5.881 1.00 94.00 85 THR A CA 1
ATOM 639 C C . THR A 1 85 ? 11.859 -11.068 -7.328 1.00 94.00 85 THR A C 1
ATOM 641 O O . THR A 1 85 ? 12.685 -10.886 -8.222 1.00 94.00 85 THR A O 1
ATOM 644 N N . VAL A 1 86 ? 10.541 -11.054 -7.557 1.00 94.12 86 VAL A N 1
ATOM 645 C CA . VAL A 1 86 ? 9.942 -10.803 -8.872 1.00 94.12 86 VAL A CA 1
ATOM 646 C C . VAL A 1 86 ? 10.339 -9.415 -9.369 1.00 94.12 86 VAL A C 1
ATOM 648 O O . VAL A 1 86 ? 10.840 -9.300 -10.483 1.00 94.12 86 VAL A O 1
ATOM 651 N N . GLY A 1 87 ? 10.198 -8.376 -8.538 1.00 93.25 87 GLY A N 1
ATOM 652 C CA . GLY A 1 87 ? 10.614 -7.011 -8.870 1.00 93.25 87 GLY A CA 1
ATOM 653 C C . GLY A 1 87 ? 12.087 -6.920 -9.272 1.00 93.25 87 GLY A C 1
ATOM 654 O O . GLY A 1 87 ? 12.406 -6.389 -10.334 1.00 93.25 87 GLY A O 1
ATOM 655 N N . ALA A 1 88 ? 12.987 -7.504 -8.484 1.00 96.12 88 ALA A N 1
ATOM 656 C CA . ALA A 1 88 ? 14.419 -7.513 -8.762 1.00 96.12 88 ALA A CA 1
ATOM 657 C C . ALA A 1 88 ? 14.750 -8.225 -10.082 1.00 96.12 88 ALA A C 1
ATOM 659 O O . ALA A 1 88 ? 15.575 -7.729 -10.848 1.00 96.12 88 ALA A O 1
ATOM 660 N N . ALA A 1 89 ? 14.073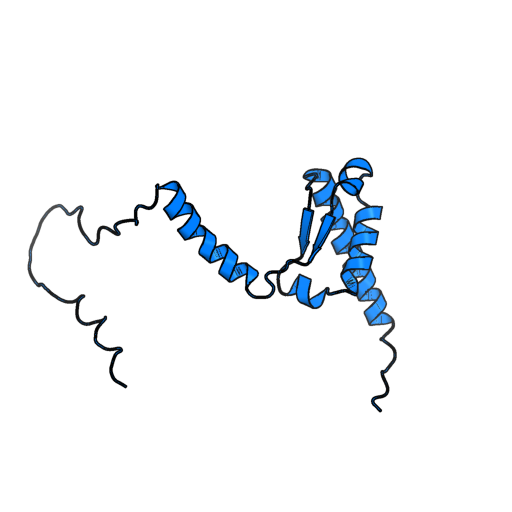 -9.335 -10.394 1.00 96.44 89 ALA A N 1
ATOM 661 C CA . ALA A 1 89 ? 14.255 -10.050 -11.657 1.00 96.44 89 ALA A CA 1
ATOM 662 C C . ALA A 1 89 ? 13.804 -9.231 -12.883 1.00 96.44 89 ALA A C 1
ATOM 664 O O . ALA A 1 89 ? 14.335 -9.433 -13.978 1.00 96.44 89 ALA A O 1
ATOM 665 N N . THR A 1 90 ? 12.875 -8.276 -12.720 1.00 96.06 90 THR A N 1
ATOM 666 C CA . THR A 1 90 ? 12.465 -7.396 -13.830 1.00 96.06 90 THR A CA 1
ATOM 667 C C . THR A 1 90 ? 13.555 -6.420 -14.252 1.00 96.06 90 THR A C 1
ATOM 669 O O . THR A 1 90 ? 13.580 -6.043 -15.417 1.00 96.06 90 THR A O 1
ATOM 672 N N . LEU A 1 91 ? 14.480 -6.040 -13.366 1.00 95.56 91 LEU A N 1
ATOM 673 C CA . LEU A 1 91 ? 15.524 -5.061 -13.678 1.00 95.56 91 LEU A CA 1
ATOM 674 C C . LEU A 1 91 ? 16.471 -5.534 -14.801 1.00 95.56 91 LEU A C 1
ATOM 676 O O . LEU A 1 91 ? 16.552 -4.847 -15.822 1.00 95.56 91 LEU A O 1
ATOM 680 N N . PRO A 1 92 ? 17.147 -6.701 -14.701 1.00 94.31 92 PRO A N 1
ATOM 681 C CA . PRO A 1 92 ? 17.993 -7.189 -15.791 1.00 94.31 92 PRO A CA 1
ATOM 682 C C . PRO A 1 92 ? 17.181 -7.556 -17.039 1.00 94.31 92 PRO A C 1
ATOM 684 O O . PRO A 1 92 ? 17.681 -7.429 -18.155 1.00 94.31 92 PRO A O 1
ATOM 687 N N . LEU A 1 93 ? 15.928 -7.990 -16.873 1.00 94.44 93 LEU A N 1
ATOM 688 C CA . LEU A 1 93 ? 15.049 -8.328 -17.989 1.00 94.44 93 LEU A CA 1
ATOM 689 C C . LEU A 1 93 ? 14.643 -7.083 -18.795 1.00 94.44 93 LEU A C 1
ATOM 691 O O . LEU A 1 93 ? 14.714 -7.091 -20.023 1.00 94.44 93 LEU A O 1
ATOM 695 N N . ALA A 1 94 ? 14.263 -6.002 -18.114 1.00 94.25 94 ALA A N 1
ATOM 696 C CA . ALA A 1 94 ? 13.938 -4.721 -18.729 1.00 94.25 94 ALA A CA 1
ATOM 697 C C . ALA A 1 94 ? 15.148 -4.150 -19.474 1.00 94.25 94 ALA A C 1
ATOM 699 O O . ALA A 1 94 ? 15.030 -3.706 -20.613 1.00 94.25 94 ALA A O 1
ATOM 700 N N . ASP A 1 95 ? 16.325 -4.239 -18.862 1.00 93.50 95 ASP A N 1
ATOM 701 C CA . ASP A 1 95 ? 17.594 -3.806 -19.437 1.00 93.50 95 ASP A CA 1
ATOM 702 C C . ASP A 1 95 ? 17.995 -4.637 -20.678 1.00 93.50 95 ASP A C 1
ATOM 704 O O . ASP A 1 95 ? 18.428 -4.102 -21.702 1.00 93.50 95 ASP A O 1
ATOM 708 N N . PHE A 1 96 ? 17.779 -5.955 -20.642 1.00 93.44 96 PHE A N 1
ATOM 709 C CA . PHE A 1 96 ? 17.947 -6.834 -21.801 1.00 93.44 96 PHE A CA 1
ATOM 710 C C . PHE A 1 96 ? 17.008 -6.461 -22.958 1.00 93.44 96 PHE A C 1
ATOM 712 O O . PHE A 1 96 ? 17.454 -6.358 -24.107 1.00 93.44 96 PHE A O 1
ATOM 719 N N . PHE A 1 97 ? 15.727 -6.211 -22.672 1.00 94.25 97 PHE A N 1
ATOM 720 C CA . PHE A 1 97 ? 14.756 -5.815 -23.694 1.00 94.25 97 PHE A CA 1
ATOM 721 C C . PHE A 1 97 ? 15.010 -4.412 -24.248 1.00 94.25 97 PHE A C 1
ATOM 723 O O . PHE A 1 97 ? 14.931 -4.229 -25.462 1.00 94.25 97 PHE A O 1
ATOM 730 N N . ALA A 1 98 ? 15.405 -3.450 -23.411 1.00 93.19 98 ALA A N 1
ATOM 731 C CA . ALA A 1 98 ? 15.765 -2.100 -23.847 1.00 93.19 98 ALA A CA 1
ATOM 732 C C . ALA A 1 98 ? 16.928 -2.100 -24.857 1.00 93.19 98 ALA A C 1
ATOM 734 O O . ALA A 1 98 ? 17.003 -1.241 -25.733 1.00 93.19 98 ALA A O 1
ATOM 735 N N . ARG A 1 99 ? 17.813 -3.103 -24.789 1.00 90.88 99 ARG A N 1
ATOM 736 C CA . ARG A 1 99 ? 18.917 -3.303 -25.742 1.00 90.88 99 ARG A CA 1
ATOM 737 C C . ARG A 1 99 ? 18.569 -4.172 -26.953 1.00 90.88 99 ARG A C 1
ATOM 739 O O . ARG A 1 99 ? 19.469 -4.534 -27.715 1.00 90.88 99 ARG A O 1
ATOM 746 N N . GLY A 1 100 ? 17.301 -4.528 -27.143 1.00 91.94 100 GLY A N 1
ATOM 747 C CA . GLY A 1 100 ? 16.859 -5.364 -28.259 1.00 91.94 100 GLY A CA 1
ATOM 748 C C . GLY A 1 100 ? 17.304 -6.823 -28.142 1.00 91.94 100 GLY A C 1
ATOM 749 O O . GLY A 1 100 ? 17.613 -7.448 -29.151 1.00 91.94 100 GLY A O 1
ATOM 750 N N . GLY A 1 101 ? 17.394 -7.357 -26.921 1.00 87.81 101 GLY A N 1
ATOM 751 C CA . GLY A 1 101 ? 17.687 -8.772 -26.686 1.00 87.81 101 GLY A CA 1
ATOM 752 C C . GLY A 1 101 ? 19.160 -9.162 -26.833 1.00 87.81 101 GLY A C 1
ATOM 753 O O . GLY A 1 101 ? 19.485 -10.339 -26.989 1.00 87.81 101 GLY A O 1
ATOM 754 N N . ARG A 1 102 ? 20.075 -8.189 -26.783 1.00 85.69 102 ARG A N 1
ATOM 755 C CA . ARG A 1 102 ? 21.518 -8.453 -26.767 1.00 85.69 102 ARG A CA 1
ATOM 756 C C . ARG A 1 102 ? 21.994 -8.668 -25.334 1.00 85.69 102 ARG A C 1
ATOM 758 O O . ARG A 1 102 ? 21.816 -7.799 -24.474 1.00 85.69 102 ARG A O 1
ATOM 765 N N . HIS A 1 103 ? 22.619 -9.817 -25.080 1.00 73.44 103 HIS A N 1
ATOM 766 C CA . HIS A 1 103 ? 23.278 -10.079 -23.803 1.00 73.44 103 HIS A CA 1
ATOM 767 C C . HIS A 1 103 ? 24.430 -9.087 -23.632 1.00 73.44 103 HIS A C 1
ATOM 769 O O . HIS A 1 103 ? 25.174 -8.840 -24.585 1.00 73.44 103 HIS A O 1
ATOM 775 N N . ARG A 1 104 ? 24.600 -8.525 -22.426 1.00 68.00 104 ARG A N 1
ATOM 776 C CA . ARG A 1 104 ? 25.831 -7.802 -22.097 1.00 68.00 104 ARG A CA 1
ATOM 777 C C . ARG A 1 104 ? 26.945 -8.822 -22.243 1.00 68.00 104 ARG A C 1
ATOM 779 O O . ARG A 1 104 ? 27.045 -9.727 -21.417 1.00 68.00 104 ARG A O 1
ATOM 786 N N . ARG A 1 105 ? 27.734 -8.746 -23.313 1.00 60.53 105 ARG A N 1
ATOM 787 C CA . ARG A 1 105 ? 29.008 -9.448 -23.331 1.00 60.53 105 ARG A CA 1
ATOM 788 C C . ARG A 1 105 ? 29.749 -8.825 -22.156 1.00 60.53 105 ARG A C 1
ATOM 790 O O . ARG A 1 105 ? 30.065 -7.641 -22.164 1.00 60.53 105 ARG A O 1
ATOM 797 N N . LEU A 1 106 ? 29.824 -9.562 -21.051 1.00 60.25 106 LEU A N 1
ATOM 798 C CA . LEU A 1 106 ? 30.866 -9.303 -20.085 1.00 60.25 106 LEU A CA 1
ATOM 799 C C . LEU A 1 106 ? 32.092 -9.651 -20.903 1.00 60.25 106 LEU A C 1
ATOM 801 O O . LEU A 1 106 ? 32.382 -10.832 -21.081 1.00 60.25 106 LEU A O 1
ATOM 805 N N . ASP A 1 107 ? 32.671 -8.652 -21.559 1.00 47.41 107 ASP A N 1
ATOM 806 C CA . ASP A 1 107 ? 34.009 -8.774 -22.092 1.00 47.41 107 ASP A CA 1
ATOM 807 C C . ASP A 1 107 ? 34.869 -9.056 -20.863 1.00 47.41 107 ASP A C 1
ATOM 809 O O . ASP A 1 107 ? 35.233 -8.170 -20.091 1.00 47.41 107 ASP A O 1
ATOM 813 N N . ALA A 1 108 ? 35.012 -10.350 -20.583 1.00 49.28 108 ALA A N 1
ATOM 814 C CA . ALA A 1 108 ? 36.066 -10.860 -19.757 1.00 49.28 108 ALA A CA 1
ATOM 815 C C . ALA A 1 108 ? 37.337 -10.506 -20.520 1.00 49.28 108 ALA A C 1
ATOM 817 O O . ALA A 1 108 ? 37.601 -11.073 -21.577 1.00 49.28 108 ALA A O 1
ATOM 818 N N . GLU A 1 109 ? 38.029 -9.527 -19.948 1.00 50.62 109 GLU A N 1
ATOM 819 C CA . GLU A 1 109 ? 39.400 -9.122 -20.225 1.00 50.62 109 GLU A CA 1
ATOM 820 C C . GLU A 1 109 ? 39.620 -8.261 -21.488 1.00 50.62 109 GLU A C 1
ATOM 822 O O . GLU A 1 109 ? 39.242 -8.599 -22.603 1.00 50.62 109 GLU A O 1
ATOM 827 N N . GLU A 1 110 ? 40.302 -7.134 -21.233 1.00 43.66 110 GLU A N 1
ATOM 828 C CA . GLU A 1 110 ? 41.119 -6.324 -22.148 1.00 43.66 110 GLU A CA 1
ATOM 829 C C . GLU A 1 110 ? 40.515 -5.051 -22.765 1.00 43.66 110 GLU A C 1
ATOM 831 O O . GLU A 1 110 ? 40.104 -4.980 -23.918 1.00 43.66 110 GLU A O 1
ATOM 836 N N . ALA A 1 111 ? 40.694 -3.955 -22.025 1.00 37.72 111 ALA A N 1
ATOM 837 C CA . ALA A 1 111 ? 41.710 -2.998 -22.460 1.00 37.72 111 ALA A CA 1
ATOM 838 C C . ALA A 1 111 ? 42.900 -3.055 -21.480 1.00 37.72 111 ALA A C 1
ATOM 840 O O . ALA A 1 111 ? 42.938 -2.326 -20.490 1.00 37.72 111 ALA A O 1
ATOM 841 N N . GLY A 1 112 ? 43.846 -3.967 -21.732 1.00 37.75 112 GLY A N 1
ATOM 842 C CA . GLY A 1 112 ? 45.264 -3.707 -21.453 1.00 37.75 112 GLY A CA 1
ATOM 843 C C . GLY A 1 112 ? 45.818 -2.801 -22.569 1.00 37.75 112 GLY A C 1
ATOM 844 O O . GLY A 1 112 ? 45.248 -2.757 -23.654 1.00 37.75 112 GLY A O 1
ATOM 845 N N . GLY A 1 113 ? 46.878 -2.020 -22.392 1.00 33.59 113 GLY A N 1
ATOM 846 C CA . GLY A 1 113 ? 47.781 -1.894 -21.261 1.00 33.59 113 GLY A CA 1
ATOM 847 C C . GLY A 1 113 ? 48.847 -0.827 -21.526 1.00 33.59 113 GLY A C 1
ATOM 848 O O . GLY A 1 113 ? 48.882 -0.218 -22.595 1.00 33.59 113 GLY A O 1
ATOM 849 N N . ASP A 1 114 ? 49.736 -0.659 -20.552 1.00 32.50 114 ASP A N 1
ATOM 850 C CA . ASP A 1 114 ? 51.147 -0.393 -20.812 1.00 32.50 114 ASP A CA 1
ATOM 851 C C . ASP A 1 114 ? 51.965 -1.387 -19.964 1.00 32.50 114 ASP A C 1
ATOM 853 O O . ASP A 1 114 ? 51.820 -1.430 -18.744 1.00 32.50 114 ASP A O 1
ATOM 857 N N . SER A 1 115 ? 52.671 -2.270 -20.678 1.00 38.41 115 SER A N 1
ATOM 858 C CA . SER A 1 115 ? 53.918 -3.008 -20.398 1.00 38.41 115 SER A CA 1
ATOM 859 C C . SER A 1 115 ? 54.358 -3.178 -18.921 1.00 38.41 115 SER A C 1
ATOM 861 O O . SER A 1 115 ? 54.511 -2.202 -18.201 1.00 38.41 115 SER A O 1
ATOM 863 N N . ALA A 1 116 ? 54.711 -4.359 -18.393 1.00 39.03 116 ALA A N 1
ATOM 864 C CA . ALA A 1 116 ? 55.425 -5.480 -19.001 1.00 39.03 116 ALA A CA 1
ATOM 865 C C . ALA A 1 116 ? 55.332 -6.778 -18.153 1.00 39.03 116 ALA A C 1
ATOM 867 O O . ALA A 1 116 ? 55.136 -6.719 -16.942 1.00 39.03 116 ALA A O 1
ATOM 868 N N . ASP A 1 117 ? 55.621 -7.898 -18.832 1.00 35.56 117 ASP A N 1
ATOM 869 C CA . ASP A 1 117 ? 56.013 -9.242 -18.349 1.00 35.56 117 ASP A CA 1
ATOM 870 C C . ASP A 1 117 ? 54.901 -10.312 -18.175 1.00 35.56 117 ASP A C 1
ATOM 872 O O . ASP A 1 117 ? 53.949 -10.149 -17.416 1.00 35.56 117 ASP A O 1
ATOM 876 N N . GLY A 1 118 ? 55.007 -11.418 -18.931 1.00 31.69 118 GLY A N 1
ATOM 877 C CA . GLY A 1 118 ? 54.081 -12.576 -18.924 1.00 31.69 118 GLY A CA 1
ATOM 878 C C . GLY A 1 118 ? 54.672 -13.803 -18.203 1.00 31.69 118 GLY A C 1
ATOM 879 O O . GLY A 1 118 ? 55.632 -13.647 -17.457 1.00 31.69 118 GLY A O 1
ATOM 880 N N . PRO A 1 119 ? 54.250 -15.059 -18.482 1.00 49.88 119 PRO A N 1
ATOM 881 C CA . PRO A 1 119 ? 52.922 -15.607 -18.807 1.00 49.88 119 PRO A CA 1
ATOM 882 C C . PRO A 1 119 ? 52.442 -16.624 -17.728 1.00 49.88 119 PRO A C 1
ATOM 884 O O . PRO A 1 119 ? 53.284 -17.216 -17.066 1.00 49.88 119 PRO A O 1
ATOM 887 N N . GLN A 1 120 ? 51.137 -16.928 -17.595 1.00 44.59 120 GLN A N 1
ATOM 888 C CA . GLN A 1 120 ? 50.613 -18.284 -17.275 1.00 44.59 120 GLN A CA 1
ATOM 889 C C . GLN A 1 120 ? 49.089 -18.362 -17.508 1.00 44.59 120 GLN A C 1
ATOM 891 O O . GLN A 1 120 ? 48.296 -17.579 -16.992 1.00 44.59 120 GLN A O 1
ATOM 896 N N . GLU A 1 121 ? 48.709 -19.373 -18.276 1.00 42.84 121 GLU A N 1
ATOM 897 C CA . GLU A 1 121 ? 47.415 -19.642 -18.891 1.00 42.84 121 GLU A CA 1
ATOM 898 C C . GLU A 1 121 ? 46.603 -20.662 -18.053 1.00 42.84 121 GLU A C 1
ATOM 900 O O . GLU A 1 121 ? 47.156 -21.639 -17.553 1.00 42.84 121 GLU A O 1
ATOM 905 N N . GLY A 1 122 ? 45.277 -20.480 -17.918 1.00 47.88 122 GLY A N 1
ATOM 906 C CA . GLY A 1 122 ? 44.350 -21.607 -17.679 1.00 47.88 122 GLY A CA 1
ATOM 907 C C . GLY A 1 122 ? 43.778 -21.878 -16.269 1.00 47.88 122 GLY A C 1
ATOM 908 O O . GLY A 1 122 ? 43.783 -23.029 -15.834 1.00 47.88 122 GLY A O 1
ATOM 909 N N . SER A 1 123 ? 43.174 -20.897 -15.579 1.00 47.62 123 SER A N 1
ATOM 910 C CA . SER A 1 123 ? 42.529 -21.139 -14.260 1.00 47.62 123 SER A CA 1
ATOM 911 C C . SER A 1 123 ? 40.986 -21.251 -14.275 1.00 47.62 123 SER A C 1
ATOM 913 O O . SER A 1 123 ? 40.394 -22.005 -13.501 1.00 47.62 123 SER A O 1
ATOM 915 N N . TRP A 1 124 ? 40.285 -20.600 -15.206 1.00 40.81 124 TRP A N 1
ATOM 916 C CA . TRP A 1 124 ? 38.827 -20.411 -15.080 1.00 40.81 124 TRP A CA 1
ATOM 917 C C . TRP A 1 124 ? 37.946 -21.620 -15.439 1.00 40.81 124 TRP A C 1
ATOM 919 O O . TRP A 1 124 ? 36.777 -21.667 -15.058 1.00 40.81 124 TRP A O 1
ATOM 929 N N . ARG A 1 125 ? 38.483 -22.643 -16.121 1.00 42.22 125 ARG A N 1
ATOM 930 C CA . ARG A 1 125 ? 37.706 -23.844 -16.497 1.00 42.22 125 ARG A CA 1
ATOM 931 C C . ARG A 1 125 ? 37.492 -24.840 -15.349 1.00 42.22 125 ARG A C 1
ATOM 933 O O . ARG A 1 125 ? 36.640 -25.714 -15.481 1.00 42.22 125 ARG A O 1
ATOM 940 N N . ARG A 1 126 ? 38.214 -24.724 -14.226 1.00 43.09 126 ARG A N 1
ATOM 941 C CA . ARG A 1 126 ? 38.155 -25.726 -13.143 1.00 43.09 126 ARG A CA 1
ATOM 942 C C . ARG A 1 126 ? 37.000 -25.502 -12.160 1.00 43.09 126 ARG A C 1
ATOM 944 O O . ARG A 1 126 ? 36.437 -26.462 -11.653 1.00 43.09 126 ARG A O 1
ATOM 951 N N . VAL A 1 127 ? 36.572 -24.254 -11.959 1.00 48.84 127 VAL A N 1
ATOM 952 C CA . VAL A 1 127 ? 35.555 -23.915 -10.940 1.00 48.84 127 VAL A CA 1
ATOM 953 C C . VAL A 1 127 ? 34.149 -24.421 -11.302 1.00 48.84 127 VAL A C 1
ATOM 955 O O . VAL A 1 127 ? 33.328 -24.643 -10.418 1.00 48.84 127 VAL A O 1
ATOM 958 N N . VAL A 1 128 ? 33.863 -24.664 -12.586 1.00 48.47 128 VAL A N 1
ATOM 959 C CA . VAL A 1 128 ? 32.512 -25.052 -13.038 1.00 48.47 128 VAL A CA 1
ATOM 960 C C . VAL A 1 128 ? 32.293 -26.574 -13.054 1.00 48.47 128 VAL A C 1
ATOM 962 O O . VAL A 1 128 ? 31.149 -27.022 -13.042 1.00 48.47 128 VAL A O 1
ATOM 965 N N . VAL A 1 129 ? 33.351 -27.394 -13.020 1.00 48.31 129 VAL A N 1
ATOM 966 C CA . VAL A 1 129 ? 33.211 -28.865 -13.090 1.00 48.31 129 VAL A CA 1
ATOM 967 C C . VAL A 1 129 ? 33.112 -29.521 -11.699 1.00 48.31 129 VAL A C 1
ATOM 969 O O . VAL A 1 129 ? 32.475 -30.562 -11.561 1.00 48.31 129 VAL A O 1
ATOM 972 N N . GLU A 1 130 ? 33.600 -28.878 -10.634 1.00 43.69 130 GLU A N 1
ATOM 973 C CA . GLU A 1 130 ? 33.657 -29.446 -9.269 1.00 43.69 130 GLU A CA 1
ATOM 974 C C . GLU A 1 130 ? 32.328 -29.379 -8.468 1.00 43.69 130 GLU A C 1
ATOM 976 O O . GLU A 1 130 ? 32.319 -29.486 -7.245 1.00 43.69 130 GLU A O 1
ATOM 981 N N . ARG A 1 131 ? 31.168 -29.183 -9.116 1.00 47.97 131 ARG A N 1
ATOM 982 C CA . ARG A 1 131 ? 29.836 -29.332 -8.474 1.00 47.97 131 ARG A CA 1
ATOM 983 C C . ARG A 1 131 ? 28.914 -30.307 -9.205 1.00 47.97 131 ARG A C 1
ATOM 985 O O . ARG A 1 131 ? 27.691 -30.191 -9.165 1.00 47.97 131 ARG A O 1
ATOM 992 N N . ARG A 1 132 ? 29.506 -31.304 -9.861 1.00 47.66 132 ARG A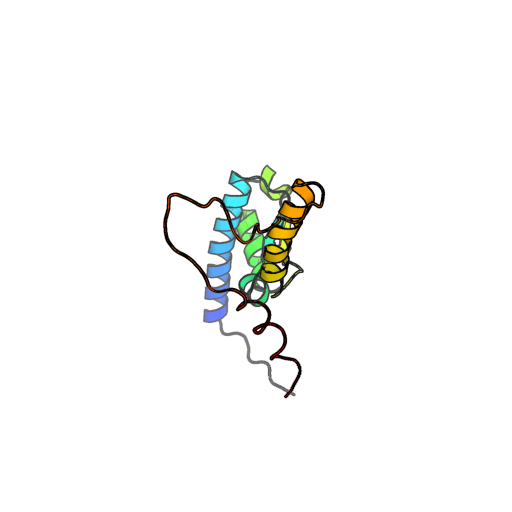 N 1
ATOM 993 C CA . ARG A 1 132 ? 28.818 -32.515 -10.323 1.00 47.66 132 ARG A CA 1
ATOM 994 C C . ARG A 1 132 ? 29.566 -33.758 -9.846 1.00 47.66 132 ARG A C 1
ATOM 996 O O . ARG A 1 132 ? 30.006 -34.550 -10.664 1.00 47.66 132 ARG A O 1
ATOM 1003 N N . SER A 1 133 ? 29.749 -33.897 -8.535 1.00 40.41 133 SER A N 1
ATOM 1004 C CA . SER A 1 133 ? 30.006 -35.163 -7.821 1.00 40.41 133 SER A CA 1
ATOM 1005 C C . SER A 1 133 ? 30.160 -34.852 -6.333 1.00 40.41 133 SER A C 1
ATOM 1007 O O . SER A 1 133 ? 31.249 -34.473 -5.927 1.00 40.41 133 SER A O 1
ATOM 1009 N N . VAL A 1 134 ? 29.059 -34.892 -5.578 1.00 43.09 134 VAL A N 1
ATOM 1010 C CA . VAL A 1 134 ? 28.822 -35.586 -4.288 1.00 43.09 134 VAL A CA 1
ATOM 1011 C C . VAL A 1 134 ? 27.371 -35.296 -3.912 1.00 43.09 134 VAL A C 1
ATOM 1013 O O . VAL A 1 134 ? 26.993 -34.103 -3.917 1.00 43.09 134 VAL A O 1
#

Foldseek 3Di:
DDPDDDDDPVVVVVLLVVLLVLLLVLLVVLQPPLDQEAEDADPCLVVCDPPSVVSNLVNVLVNHDPPSNVRYYYYYDPCHNCPVVVVVVVVVVVVCVVVVNDDPPPPPDDPDDDDDDDDDDDDPVPVVPVPPDD